Protein AF-A0A174V7H0-F1 (afdb_monomer_lite)

Structure (mmCIF, N/CA/C/O backbone):
data_AF-A0A174V7H0-F1
#
_entry.id   AF-A0A174V7H0-F1
#
loop_
_atom_site.group_PDB
_atom_site.id
_atom_site.type_symbol
_atom_site.label_atom_id
_atom_site.label_alt_id
_atom_site.label_comp_id
_atom_site.label_asym_id
_atom_site.label_entity_id
_atom_site.label_seq_id
_atom_site.pdbx_PDB_ins_code
_atom_site.Cartn_x
_atom_site.Cartn_y
_atom_site.Cartn_z
_atom_site.occupancy
_atom_site.B_iso_or_equiv
_atom_site.auth_seq_id
_atom_site.auth_comp_id
_atom_site.auth_asym_id
_atom_site.auth_atom_id
_atom_site.pdbx_PDB_model_num
ATOM 1 N N . MET A 1 1 ? -6.617 -5.269 -16.825 1.00 68.81 1 MET A N 1
ATOM 2 C CA . MET A 1 1 ? -5.584 -4.566 -17.617 1.00 68.81 1 MET A CA 1
ATOM 3 C C . MET A 1 1 ? -5.749 -4.791 -19.108 1.00 68.81 1 MET A C 1
ATOM 5 O O . MET A 1 1 ? -5.693 -3.821 -19.842 1.00 68.81 1 MET A O 1
ATOM 9 N N . GLU A 1 2 ? -6.042 -6.012 -19.553 1.00 74.38 2 GLU A N 1
ATOM 10 C CA . GLU A 1 2 ? -6.160 -6.377 -20.975 1.00 74.38 2 GLU A CA 1
ATOM 11 C C . GLU A 1 2 ? -7.088 -5.465 -21.798 1.00 74.38 2 GLU A C 1
ATOM 13 O O . GLU A 1 2 ? -6.639 -4.860 -22.762 1.00 74.38 2 GLU A O 1
ATOM 18 N N . ARG A 1 3 ? -8.325 -5.222 -21.339 1.00 80.81 3 ARG A N 1
ATOM 19 C CA . ARG A 1 3 ? -9.262 -4.295 -22.011 1.00 80.81 3 ARG A CA 1
ATOM 20 C C . ARG A 1 3 ? -8.776 -2.841 -22.080 1.00 80.81 3 ARG A C 1
ATOM 22 O O . ARG A 1 3 ? -9.069 -2.151 -23.046 1.00 80.81 3 ARG A O 1
ATOM 29 N N . ILE A 1 4 ? -8.060 -2.366 -21.057 1.00 77.00 4 ILE A N 1
ATOM 30 C CA . ILE A 1 4 ? -7.527 -0.992 -21.017 1.00 77.00 4 ILE A CA 1
ATOM 31 C C . ILE A 1 4 ? -6.339 -0.867 -21.975 1.00 77.00 4 ILE A C 1
ATOM 33 O O . ILE A 1 4 ? -6.246 0.111 -22.708 1.00 77.00 4 ILE A O 1
ATOM 37 N N . ASN A 1 5 ? -5.466 -1.876 -22.003 1.00 77.12 5 ASN A N 1
ATOM 38 C CA . ASN A 1 5 ? -4.340 -1.926 -22.932 1.00 77.12 5 ASN A CA 1
ATOM 39 C C . ASN A 1 5 ? -4.824 -2.024 -24.381 1.00 77.12 5 ASN A C 1
ATOM 41 O O . ASN A 1 5 ? -4.303 -1.318 -25.235 1.00 77.12 5 ASN A O 1
ATOM 45 N N . GLN A 1 6 ? -5.852 -2.838 -24.636 1.00 81.75 6 GLN A N 1
ATOM 46 C CA . GLN A 1 6 ? -6.473 -2.957 -25.950 1.00 81.75 6 GLN A CA 1
ATOM 47 C C . GLN A 1 6 ? -7.063 -1.617 -26.412 1.00 81.75 6 GLN A C 1
ATOM 49 O O . GLN A 1 6 ? -6.685 -1.118 -27.469 1.00 81.75 6 GLN A O 1
ATOM 54 N N . ALA A 1 7 ? -7.890 -0.972 -25.583 1.00 80.75 7 ALA A N 1
ATOM 55 C CA . ALA A 1 7 ? -8.445 0.346 -25.898 1.00 80.75 7 ALA A CA 1
ATOM 56 C C . ALA A 1 7 ? -7.354 1.415 -26.116 1.00 80.75 7 ALA A C 1
ATOM 58 O O . ALA A 1 7 ? -7.496 2.291 -26.967 1.00 80.75 7 ALA A O 1
ATOM 59 N N . GLY A 1 8 ? -6.248 1.336 -25.367 1.00 80.12 8 GLY A N 1
ATOM 60 C CA . GLY A 1 8 ? -5.087 2.206 -25.552 1.00 80.12 8 GLY A CA 1
ATOM 61 C C . GLY A 1 8 ? -4.305 1.926 -26.837 1.00 80.12 8 GLY A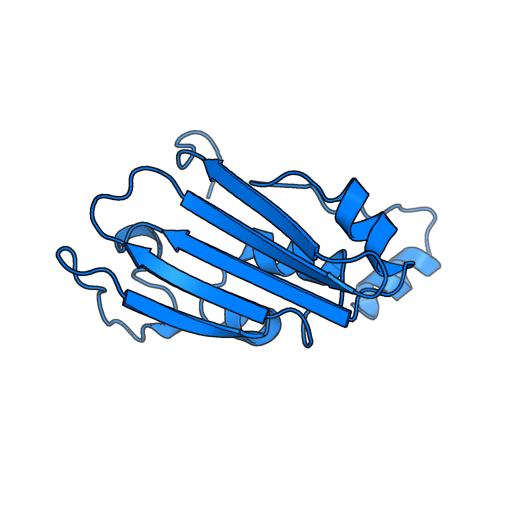 C 1
ATOM 62 O O . GLY A 1 8 ? -3.758 2.852 -27.415 1.00 80.12 8 GLY A O 1
ATOM 63 N N . SER A 1 9 ? -4.261 0.678 -27.311 1.00 79.31 9 SER A N 1
ATOM 64 C CA . SER A 1 9 ? -3.623 0.333 -28.592 1.00 79.31 9 SER A CA 1
ATOM 65 C C . SER A 1 9 ? -4.475 0.695 -29.811 1.00 79.31 9 SER A C 1
ATOM 67 O O . SER A 1 9 ? -3.938 0.927 -30.889 1.00 79.31 9 SER A O 1
ATOM 69 N N . GLU A 1 10 ? -5.795 0.760 -29.634 1.00 86.81 10 GLU A N 1
ATOM 70 C CA . GLU A 1 10 ? -6.776 1.063 -30.683 1.00 86.81 10 GLU A CA 1
ATOM 71 C C . GLU A 1 10 ? -7.103 2.569 -30.779 1.00 86.81 10 GLU A C 1
ATOM 73 O O . GLU A 1 10 ? -7.913 2.976 -31.611 1.00 86.81 10 GLU A O 1
ATOM 78 N N . SER A 1 11 ? -6.489 3.415 -29.944 1.00 85.00 11 SER A N 1
ATOM 79 C CA . SER A 1 11 ? -6.717 4.865 -29.925 1.00 85.00 11 SER A CA 1
ATOM 80 C C . SER A 1 11 ? -5.421 5.654 -29.712 1.00 85.00 11 SER A C 1
ATOM 82 O O . SER A 1 11 ? -4.430 5.128 -29.222 1.00 85.00 11 SER A O 1
ATOM 84 N N . GLU A 1 12 ? -5.422 6.954 -30.017 1.00 85.12 12 GLU A N 1
ATOM 85 C CA . GLU A 1 12 ? -4.318 7.864 -29.650 1.00 85.12 12 GLU A CA 1
ATOM 86 C C . GLU A 1 12 ? -4.402 8.341 -28.181 1.00 85.12 12 GLU A C 1
ATOM 88 O O . GLU A 1 12 ? -3.708 9.275 -27.764 1.00 85.12 12 GLU A O 1
ATOM 93 N N . ALA A 1 13 ? -5.278 7.731 -27.373 1.00 82.12 13 ALA A N 1
ATOM 94 C CA . ALA A 1 13 ? -5.516 8.146 -26.000 1.00 82.12 13 ALA A CA 1
ATOM 95 C C . ALA A 1 13 ? -4.353 7.748 -25.078 1.00 82.12 13 ALA A C 1
ATOM 97 O O . ALA A 1 13 ? -3.792 6.656 -25.159 1.00 82.12 13 ALA A O 1
ATOM 98 N N . LYS A 1 14 ? -4.019 8.631 -24.132 1.00 77.25 14 LYS A N 1
ATOM 99 C CA . LYS A 1 14 ? -2.983 8.387 -23.119 1.00 77.25 14 LYS A CA 1
ATOM 100 C C . LYS A 1 14 ? -3.621 8.125 -21.759 1.00 77.25 14 LYS A C 1
ATOM 102 O O . LYS A 1 14 ? -4.396 8.944 -21.269 1.00 77.25 14 LYS A O 1
ATOM 107 N N . LEU A 1 15 ? -3.255 7.009 -21.128 1.00 73.69 15 LEU A N 1
ATOM 108 C CA . LEU A 1 15 ? -3.637 6.702 -19.751 1.00 73.69 15 LEU A CA 1
ATOM 109 C C . LEU A 1 15 ? -2.639 7.332 -18.777 1.00 73.69 15 LEU A C 1
ATOM 111 O O . LEU A 1 15 ? -1.447 7.026 -18.809 1.00 73.69 15 LEU A O 1
ATOM 115 N N . TYR A 1 16 ? -3.147 8.160 -17.870 1.00 75.25 16 TYR A N 1
ATOM 116 C CA . TYR A 1 16 ? -2.366 8.734 -16.781 1.00 75.25 16 TYR A CA 1
ATOM 117 C C . TYR A 1 16 ? -2.851 8.172 -15.448 1.00 75.25 16 TYR A C 1
ATOM 119 O O . TYR A 1 16 ? -4.015 8.326 -15.086 1.00 75.25 16 TYR A O 1
ATOM 127 N N . VAL A 1 17 ? -1.945 7.539 -14.703 1.00 70.69 17 VAL A N 1
ATOM 128 C CA . VAL A 1 17 ? -2.184 7.181 -13.302 1.00 70.69 17 VAL A CA 1
ATOM 129 C C . VAL A 1 17 ? -1.777 8.383 -12.460 1.00 70.69 17 VAL A C 1
ATOM 131 O O . VAL A 1 17 ? -0.597 8.722 -12.390 1.00 70.69 17 VAL A O 1
ATOM 134 N N . ALA A 1 18 ? -2.757 9.064 -11.867 1.00 70.00 18 ALA A N 1
ATOM 135 C CA . ALA A 1 18 ? -2.487 10.172 -10.961 1.00 70.00 18 ALA A CA 1
ATOM 136 C C . ALA A 1 18 ? -1.818 9.659 -9.676 1.00 70.00 18 ALA A C 1
ATOM 138 O O . ALA A 1 18 ? -2.201 8.618 -9.140 1.00 70.00 18 ALA A O 1
ATOM 139 N N . SER A 1 19 ? -0.857 10.424 -9.157 1.00 68.94 19 SER A N 1
ATOM 140 C CA . SER A 1 19 ? -0.069 10.058 -7.972 1.00 68.94 19 SER A CA 1
ATOM 141 C C . SER A 1 19 ? -0.919 9.920 -6.699 1.00 68.94 19 SER A C 1
ATOM 143 O O . SER A 1 19 ? -0.580 9.173 -5.782 1.00 68.94 19 SER A O 1
ATOM 145 N N . GLY A 1 20 ? -2.064 10.610 -6.652 1.00 75.81 20 GLY A N 1
ATOM 146 C CA . GLY A 1 20 ? -3.000 10.550 -5.534 1.00 75.81 20 GLY A CA 1
ATOM 147 C C . GLY A 1 20 ? -2.376 11.067 -4.238 1.00 75.81 20 GLY A C 1
ATOM 148 O O . GLY A 1 20 ? -1.885 12.189 -4.186 1.00 75.81 20 GLY A O 1
ATOM 149 N N . ALA A 1 21 ? -2.417 10.248 -3.185 1.00 80.75 21 ALA A N 1
ATOM 150 C CA . ALA A 1 21 ? -1.957 10.611 -1.843 1.00 80.75 21 ALA A CA 1
ATOM 151 C C . ALA A 1 21 ? -0.438 10.447 -1.622 1.00 80.75 21 ALA A C 1
ATOM 153 O O . ALA A 1 21 ? 0.025 10.645 -0.501 1.00 80.75 21 ALA A O 1
ATOM 154 N N . ILE A 1 22 ? 0.333 10.072 -2.651 1.00 87.50 22 ILE A N 1
ATOM 155 C CA . ILE A 1 22 ? 1.790 9.882 -2.563 1.00 87.50 22 ILE A CA 1
ATOM 156 C C . ILE A 1 22 ? 2.525 10.545 -3.738 1.00 87.50 22 ILE A C 1
ATOM 158 O O . ILE A 1 22 ? 1.927 10.879 -4.760 1.00 87.50 22 ILE A O 1
ATOM 162 N N . GLY A 1 23 ? 3.842 10.700 -3.594 1.00 86.69 23 GLY A N 1
ATOM 163 C CA . GLY A 1 23 ? 4.773 11.030 -4.679 1.00 86.69 23 GLY A CA 1
ATOM 164 C C . GLY A 1 23 ? 5.647 9.833 -5.081 1.00 86.69 23 GLY A C 1
ATOM 165 O O . GLY A 1 23 ? 5.429 8.717 -4.616 1.00 86.69 23 GLY A O 1
ATOM 166 N N . GLY A 1 24 ? 6.651 10.069 -5.932 1.00 88.12 24 GLY A N 1
ATOM 167 C CA . GLY A 1 24 ? 7.676 9.069 -6.276 1.00 88.12 24 GLY A CA 1
ATOM 168 C C . GLY A 1 24 ? 7.333 8.125 -7.436 1.00 88.12 24 GLY A C 1
ATOM 169 O O . GLY A 1 24 ? 8.042 7.148 -7.665 1.00 88.12 24 GLY A O 1
ATOM 170 N N . PHE A 1 25 ? 6.255 8.391 -8.181 1.00 89.50 25 PHE A N 1
ATOM 171 C CA . PHE A 1 25 ? 5.866 7.588 -9.351 1.00 89.50 25 PHE A CA 1
ATOM 172 C C . PHE A 1 25 ? 6.859 7.678 -10.517 1.00 89.50 25 PHE A C 1
ATOM 174 O O . PHE A 1 25 ? 6.968 6.747 -11.312 1.00 89.50 25 PHE A O 1
ATOM 181 N N . ASP A 1 26 ? 7.579 8.787 -10.629 1.00 89.00 26 ASP A N 1
ATOM 182 C CA . ASP A 1 26 ? 8.716 8.956 -11.532 1.00 89.00 26 ASP A CA 1
ATOM 183 C C . ASP A 1 26 ? 9.824 7.939 -11.229 1.00 89.00 26 ASP A C 1
ATOM 185 O O . ASP A 1 26 ? 10.254 7.199 -12.116 1.00 89.00 26 ASP A O 1
ATOM 189 N N . LEU A 1 27 ? 10.202 7.832 -9.957 1.00 90.00 27 LEU A N 1
ATOM 190 C CA . LEU A 1 27 ? 11.193 6.888 -9.470 1.00 90.00 27 LEU A CA 1
ATOM 191 C C . LEU A 1 27 ? 10.713 5.441 -9.626 1.00 90.00 27 LEU A C 1
ATOM 193 O O . LEU A 1 27 ? 11.453 4.624 -10.165 1.00 90.00 27 LEU A O 1
ATOM 197 N N . MET A 1 28 ? 9.466 5.131 -9.247 1.00 91.94 28 MET A N 1
ATOM 198 C CA . MET A 1 28 ? 8.872 3.793 -9.418 1.00 91.94 28 MET A CA 1
ATOM 199 C C . MET A 1 28 ? 8.936 3.328 -10.875 1.00 91.94 28 MET A C 1
ATOM 201 O O . MET A 1 28 ? 9.325 2.195 -11.156 1.00 91.94 28 MET A O 1
ATOM 205 N N . ARG A 1 29 ? 8.608 4.226 -11.812 1.00 87.19 29 ARG A N 1
ATOM 206 C CA . ARG A 1 29 ? 8.687 3.944 -13.247 1.00 87.19 29 ARG A CA 1
ATOM 207 C C . ARG A 1 29 ? 10.121 3.725 -13.711 1.00 87.19 29 ARG A C 1
ATOM 209 O O . ARG A 1 29 ? 10.334 2.839 -14.530 1.00 87.19 29 ARG A O 1
ATOM 216 N N . ALA A 1 30 ? 11.079 4.504 -13.213 1.00 89.56 30 ALA A N 1
ATOM 217 C CA . ALA A 1 30 ? 12.486 4.334 -13.562 1.00 89.56 30 ALA A CA 1
ATOM 218 C C . ALA A 1 30 ? 13.010 2.969 -13.092 1.00 89.56 30 ALA A C 1
ATOM 220 O O . ALA A 1 30 ? 13.562 2.207 -13.886 1.00 89.56 30 ALA A O 1
ATOM 221 N N . VAL A 1 31 ? 12.767 2.618 -11.828 1.00 92.12 31 VAL A N 1
ATOM 222 C CA . VAL A 1 31 ? 13.299 1.380 -11.245 1.00 92.12 31 VAL A CA 1
ATOM 223 C C . VAL A 1 31 ? 12.607 0.122 -11.752 1.00 92.12 31 VAL A C 1
ATOM 225 O O . VAL A 1 31 ? 13.242 -0.927 -11.821 1.00 92.12 31 VAL A O 1
ATOM 228 N N . ARG A 1 32 ? 11.349 0.218 -12.204 1.00 88.69 32 ARG A N 1
ATOM 229 C CA . ARG A 1 32 ? 10.649 -0.893 -12.866 1.00 88.69 32 ARG A CA 1
ATOM 230 C C . ARG A 1 32 ? 11.443 -1.463 -14.047 1.00 88.69 32 ARG A C 1
ATOM 232 O O . ARG A 1 32 ? 11.424 -2.669 -14.257 1.00 88.69 32 ARG A O 1
ATOM 239 N N . PHE A 1 33 ? 12.132 -0.616 -14.814 1.00 86.31 33 PHE A N 1
ATOM 240 C CA . PHE A 1 33 ? 12.986 -1.053 -15.927 1.00 86.31 33 PHE A CA 1
ATOM 241 C C . PHE A 1 33 ? 14.442 -1.310 -15.510 1.00 86.31 33 PHE A C 1
ATOM 243 O O . PHE A 1 33 ? 15.216 -1.833 -16.304 1.00 86.31 33 PHE A O 1
ATOM 250 N N . GLY A 1 34 ? 14.813 -0.951 -14.279 1.00 84.31 34 GLY A N 1
ATOM 251 C CA . GLY A 1 34 ? 16.172 -1.026 -13.741 1.00 84.31 34 GLY A CA 1
ATOM 252 C C . GLY A 1 34 ? 16.428 -2.206 -12.799 1.00 84.31 34 GLY A C 1
ATOM 253 O O . GLY A 1 34 ? 17.300 -2.090 -11.946 1.00 84.31 34 GLY A O 1
ATOM 254 N N . GLY A 1 35 ? 15.666 -3.301 -12.903 1.00 90.81 35 GLY A N 1
ATOM 255 C CA . GLY A 1 35 ? 15.878 -4.503 -12.080 1.00 90.81 35 GLY A CA 1
ATOM 256 C C . GLY A 1 35 ? 15.129 -4.512 -10.744 1.00 90.81 35 GLY A C 1
ATOM 257 O O . GLY A 1 35 ? 15.645 -5.017 -9.751 1.00 90.81 35 GLY A O 1
ATOM 258 N N . LEU A 1 36 ? 13.922 -3.935 -10.683 1.00 96.06 36 LEU A N 1
ATOM 259 C CA . LEU A 1 36 ? 13.035 -4.065 -9.520 1.00 96.06 36 LEU A CA 1
ATOM 260 C C . LEU A 1 36 ? 12.659 -5.533 -9.285 1.00 96.06 36 LEU A C 1
ATOM 262 O O . LEU A 1 36 ? 11.997 -6.139 -10.124 1.00 96.06 36 LEU A O 1
ATOM 266 N N . GLY A 1 37 ? 13.052 -6.074 -8.132 1.00 95.75 37 GLY A N 1
ATOM 267 C CA . GLY A 1 37 ? 12.704 -7.433 -7.709 1.00 95.75 37 GLY A CA 1
ATOM 268 C C . GLY A 1 37 ? 11.590 -7.477 -6.665 1.00 95.75 37 GLY A C 1
ATOM 269 O O . GLY A 1 37 ? 10.934 -8.501 -6.513 1.00 95.75 37 GLY A O 1
ATOM 270 N N . ASP A 1 38 ? 11.371 -6.375 -5.945 1.00 97.06 38 ASP A N 1
ATOM 271 C CA . ASP A 1 38 ? 10.513 -6.354 -4.768 1.00 97.06 38 ASP A CA 1
ATOM 272 C C . ASP A 1 38 ? 9.800 -5.012 -4.580 1.00 97.06 38 ASP A C 1
ATOM 274 O O . ASP A 1 38 ? 10.438 -3.959 -4.623 1.00 97.06 38 ASP A O 1
ATOM 278 N N . ALA A 1 39 ? 8.492 -5.046 -4.318 1.00 97.62 39 ALA A N 1
ATOM 279 C CA . ALA A 1 39 ? 7.692 -3.856 -4.054 1.00 97.62 39 ALA A CA 1
ATOM 280 C C . ALA A 1 39 ? 6.688 -4.111 -2.921 1.00 97.62 39 ALA A C 1
ATOM 282 O O . ALA A 1 39 ? 5.835 -4.997 -3.014 1.00 97.62 39 ALA A O 1
ATOM 283 N N . GLU A 1 40 ? 6.768 -3.311 -1.858 1.00 98.38 40 GLU A N 1
ATOM 284 C CA . GLU A 1 40 ? 5.851 -3.363 -0.722 1.00 98.38 40 GLU A CA 1
ATOM 285 C C . GLU A 1 40 ? 5.332 -1.969 -0.371 1.00 98.38 40 GLU A C 1
ATOM 287 O O . GLU A 1 40 ? 6.084 -0.996 -0.349 1.00 98.38 40 GLU A O 1
ATOM 292 N N . ILE A 1 41 ? 4.045 -1.893 -0.048 1.00 97.75 41 ILE A N 1
ATOM 293 C CA . ILE A 1 41 ? 3.432 -0.731 0.584 1.00 97.75 41 ILE A CA 1
ATOM 294 C C . ILE A 1 41 ? 2.767 -1.139 1.893 1.00 97.75 41 ILE A C 1
ATOM 296 O O . ILE A 1 41 ? 1.908 -2.020 1.940 1.00 97.75 41 ILE A O 1
ATOM 300 N N . HIS A 1 42 ? 3.122 -0.448 2.964 1.00 98.31 42 HIS A N 1
ATOM 301 C CA . HIS A 1 42 ? 2.459 -0.523 4.251 1.00 98.31 42 HIS A CA 1
ATOM 302 C C . HIS A 1 42 ? 1.680 0.763 4.482 1.00 98.31 42 HIS A C 1
ATOM 304 O O . HIS A 1 42 ? 2.222 1.860 4.458 1.00 98.31 42 HIS A O 1
ATOM 310 N N . THR A 1 43 ? 0.370 0.629 4.649 1.00 96.44 43 THR A N 1
ATOM 311 C CA . THR A 1 43 ? -0.511 1.748 4.962 1.00 96.44 43 THR A CA 1
ATOM 312 C C . THR A 1 43 ? -1.001 1.641 6.398 1.00 96.44 43 THR A C 1
ATOM 314 O O . THR A 1 43 ? -1.606 0.635 6.764 1.00 96.44 43 THR A O 1
ATOM 317 N N . THR A 1 44 ? -0.810 2.692 7.186 1.00 97.12 44 THR A N 1
ATOM 318 C CA . THR A 1 44 ? -1.348 2.793 8.546 1.00 97.12 44 THR A CA 1
ATOM 319 C C . THR A 1 44 ? -2.437 3.855 8.572 1.00 97.12 44 THR A C 1
ATOM 321 O O . THR A 1 44 ? -2.233 4.981 8.109 1.00 97.12 44 THR A O 1
ATOM 324 N N . LYS A 1 45 ? -3.615 3.486 9.081 1.00 94.81 45 LYS A N 1
ATOM 325 C CA . LYS A 1 45 ? -4.775 4.377 9.200 1.00 94.81 45 LYS A CA 1
ATOM 326 C C . LYS A 1 45 ? -5.410 4.272 10.575 1.00 94.81 45 LYS A C 1
ATOM 328 O O . LYS A 1 45 ? -5.205 3.303 11.301 1.00 94.81 45 LYS A O 1
ATOM 333 N N . ASN A 1 46 ? -6.242 5.255 10.888 1.00 95.06 46 ASN A N 1
ATOM 334 C CA . ASN A 1 46 ? -7.133 5.192 12.034 1.00 95.06 46 ASN A CA 1
ATOM 335 C C . ASN A 1 46 ? -8.169 4.049 11.867 1.00 95.06 46 ASN A C 1
ATOM 337 O O . ASN A 1 46 ? -8.688 3.894 10.752 1.00 95.06 46 ASN A O 1
ATOM 341 N N . PRO A 1 47 ? -8.518 3.300 12.938 1.00 95.50 47 PRO A N 1
ATOM 342 C CA . PRO A 1 47 ? -9.548 2.255 12.922 1.00 95.50 47 PRO A CA 1
ATOM 343 C C . PRO A 1 47 ? -10.838 2.672 12.208 1.00 95.50 47 PRO A C 1
ATOM 345 O O . PRO A 1 47 ? -11.340 1.949 11.346 1.00 95.50 47 PRO A O 1
ATOM 348 N N . HIS A 1 48 ? -11.318 3.893 12.466 1.00 92.94 48 HIS A N 1
ATOM 349 C CA . HIS A 1 48 ? -12.558 4.406 11.884 1.00 92.94 48 HIS A CA 1
ATOM 350 C C . HIS A 1 48 ? -12.521 4.496 10.347 1.00 92.94 48 HIS A C 1
ATOM 352 O O . HIS A 1 48 ? -13.550 4.382 9.688 1.00 92.94 48 HIS A O 1
ATOM 358 N N . SER A 1 49 ? -11.337 4.666 9.746 1.00 91.19 49 SER A N 1
ATOM 359 C CA . SER A 1 49 ? -11.186 4.702 8.280 1.00 91.19 49 SER A CA 1
ATOM 360 C C . SER A 1 49 ? -11.229 3.314 7.631 1.00 91.19 49 SER A C 1
ATOM 362 O O . SER A 1 49 ? -11.400 3.205 6.414 1.00 91.19 49 SER A O 1
ATOM 364 N N . LEU A 1 50 ? -11.032 2.256 8.418 1.00 94.69 50 LEU A N 1
ATOM 365 C CA . LEU A 1 50 ? -10.994 0.869 7.959 1.00 94.69 50 LEU A CA 1
ATOM 366 C C . LEU A 1 50 ? -12.288 0.116 8.293 1.00 94.69 50 LEU A C 1
ATOM 368 O O . LEU A 1 50 ? -12.664 -0.777 7.536 1.00 94.69 50 LEU A O 1
ATOM 372 N N . ASN A 1 51 ? -12.978 0.491 9.376 1.00 94.69 51 ASN A N 1
ATOM 373 C CA . ASN A 1 51 ? -14.261 -0.091 9.768 1.00 94.69 51 ASN A CA 1
ATOM 374 C C . ASN A 1 51 ? -15.290 -0.029 8.622 1.00 94.69 51 ASN A C 1
ATOM 376 O O . ASN A 1 51 ? -15.361 0.936 7.860 1.00 94.69 51 ASN A O 1
ATOM 380 N N . GLY A 1 52 ? -16.072 -1.102 8.478 1.00 94.00 52 GLY A N 1
ATOM 381 C CA . GLY A 1 52 ? -17.014 -1.279 7.367 1.00 94.00 52 GLY A CA 1
ATOM 382 C C . GLY A 1 52 ? -16.381 -1.766 6.056 1.00 94.00 52 GLY A C 1
ATOM 383 O O . GLY A 1 52 ? -17.093 -1.933 5.065 1.00 94.00 52 GLY A O 1
ATOM 384 N N . ALA A 1 53 ? -15.066 -2.009 6.018 1.00 96.06 53 ALA A N 1
ATOM 385 C CA . ALA A 1 53 ? -14.439 -2.697 4.894 1.00 96.06 53 ALA A CA 1
ATOM 386 C C . ALA A 1 53 ? -14.931 -4.159 4.801 1.00 96.06 53 ALA A C 1
ATOM 388 O O . ALA A 1 53 ? -15.014 -4.824 5.836 1.00 96.06 53 ALA A O 1
ATOM 389 N N . PRO A 1 54 ? -15.196 -4.690 3.588 1.00 96.81 54 PRO A N 1
ATOM 390 C CA . PRO A 1 54 ? -15.627 -6.076 3.383 1.00 96.81 54 PRO A CA 1
ATOM 391 C C . PRO A 1 54 ? -14.769 -7.120 4.104 1.00 96.81 54 PRO A C 1
ATOM 393 O O . PRO A 1 54 ? -15.306 -8.073 4.654 1.00 96.81 54 PRO A O 1
ATOM 396 N N . TYR A 1 55 ? -13.448 -6.918 4.160 1.00 96.69 55 TYR A N 1
ATOM 397 C CA . TYR A 1 55 ? -12.522 -7.838 4.831 1.00 96.69 55 TYR A CA 1
ATOM 398 C C . TYR A 1 55 ? -12.792 -8.017 6.333 1.00 96.69 55 TYR A C 1
ATOM 400 O O . TYR A 1 55 ? -12.432 -9.041 6.906 1.00 96.69 55 TYR A O 1
ATOM 408 N N . LEU A 1 56 ? -13.394 -7.020 6.986 1.00 96.19 56 LEU A N 1
ATOM 409 C CA . LEU A 1 56 ? -13.663 -7.065 8.422 1.00 96.19 56 LEU A CA 1
ATOM 410 C C . LEU A 1 56 ? -14.943 -7.833 8.769 1.00 96.19 56 LEU A C 1
ATOM 412 O O . LEU A 1 56 ? -15.133 -8.158 9.937 1.00 96.19 56 LEU A O 1
ATOM 416 N N . ASP A 1 57 ? -15.805 -8.121 7.788 1.00 95.19 57 ASP A N 1
ATOM 417 C CA . ASP A 1 57 ? -17.042 -8.894 7.975 1.00 95.19 57 ASP A CA 1
ATOM 418 C C . ASP A 1 57 ? -17.896 -8.395 9.162 1.00 95.19 57 ASP A C 1
ATOM 420 O O . ASP A 1 57 ? -18.284 -9.135 10.063 1.00 95.19 57 ASP A O 1
ATOM 424 N N . GLY A 1 58 ? -18.098 -7.074 9.227 1.00 93.44 58 GLY A N 1
ATOM 425 C CA . GLY A 1 58 ? -18.871 -6.419 10.289 1.00 93.44 58 GLY A CA 1
ATOM 426 C C . GLY A 1 58 ? -18.158 -6.273 11.640 1.00 93.44 58 GLY A C 1
ATOM 427 O O . GLY A 1 58 ? -18.725 -5.667 12.546 1.00 93.44 58 GLY A O 1
ATOM 428 N N . LYS A 1 59 ? -16.925 -6.771 11.795 1.00 94.38 59 LYS A N 1
ATOM 429 C CA . LYS A 1 59 ? -16.121 -6.558 13.008 1.00 94.38 59 LYS A CA 1
ATOM 430 C C . LYS A 1 59 ? -15.551 -5.144 13.041 1.00 94.38 59 LYS A C 1
ATOM 432 O O . LYS A 1 59 ? -15.049 -4.639 12.037 1.00 94.38 59 LYS A O 1
ATOM 437 N N . GLU A 1 60 ? -15.570 -4.534 14.219 1.00 95.69 60 GLU A N 1
ATOM 438 C CA . GLU A 1 60 ? -14.917 -3.250 14.454 1.00 95.69 60 GLU A CA 1
ATOM 439 C C . GLU A 1 60 ? -13.495 -3.442 14.974 1.00 95.69 60 GLU A C 1
ATOM 441 O O . GLU A 1 60 ? -13.207 -4.327 15.783 1.00 95.69 60 GLU A O 1
ATOM 446 N N . LEU A 1 61 ? -12.595 -2.592 14.491 1.00 96.31 61 LEU A N 1
ATOM 447 C CA . LEU A 1 61 ? -11.214 -2.565 14.935 1.00 96.31 61 LEU A CA 1
ATOM 448 C C . LEU A 1 61 ? -11.099 -1.828 16.286 1.00 96.31 61 LEU A C 1
ATOM 450 O O . LEU A 1 61 ? -11.631 -0.726 16.413 1.00 96.31 61 LEU A O 1
ATOM 454 N N . PRO A 1 62 ? -10.377 -2.393 17.274 1.00 95.06 62 PRO A N 1
ATOM 455 C CA . PRO A 1 62 ? -10.054 -1.756 18.545 1.00 95.06 62 PRO A CA 1
ATOM 456 C C . PRO A 1 62 ? -9.565 -0.308 18.434 1.00 95.06 62 PRO A C 1
ATOM 458 O O . PRO A 1 62 ? -8.667 -0.003 17.652 1.00 95.06 62 PRO A O 1
ATOM 461 N N . GLU A 1 63 ? -10.076 0.556 19.314 1.00 95.19 63 GLU A N 1
ATOM 462 C CA . GLU A 1 63 ? -9.657 1.963 19.440 1.00 95.19 63 GLU A CA 1
ATOM 463 C C . GLU A 1 63 ? -8.550 2.197 20.485 1.00 95.19 63 GLU A C 1
ATOM 465 O O . GLU A 1 63 ? -8.199 3.333 20.787 1.00 95.19 63 GLU A O 1
ATOM 470 N N . HIS A 1 6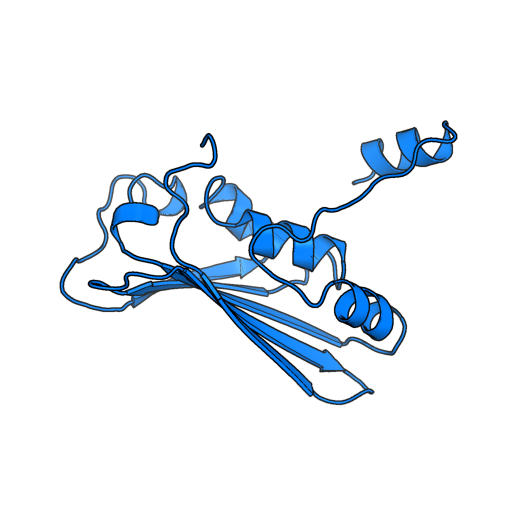4 ? -7.974 1.135 21.048 1.00 95.06 64 HIS A N 1
ATOM 471 C CA . HIS A 1 64 ? -6.956 1.223 22.106 1.00 95.06 64 HIS A CA 1
ATOM 472 C C . HIS A 1 64 ? -5.667 0.452 21.793 1.00 95.06 64 HIS A C 1
ATOM 474 O O . HIS A 1 64 ? -4.728 0.485 22.584 1.00 95.06 64 HIS A O 1
ATOM 480 N N . GLN A 1 65 ? -5.609 -0.253 20.659 1.00 93.75 65 GLN A N 1
ATOM 481 C CA . GLN A 1 65 ? -4.462 -1.069 20.283 1.00 93.75 65 GLN A CA 1
ATOM 482 C C . GLN A 1 65 ? -4.174 -0.984 18.782 1.00 93.75 65 GLN A C 1
ATOM 484 O O . GLN A 1 65 ? -5.078 -1.128 17.957 1.00 93.75 65 GLN A O 1
ATOM 489 N N . GLU A 1 66 ? -2.898 -0.798 18.434 1.00 96.62 66 GLU A N 1
ATOM 490 C CA . GLU A 1 66 ? -2.434 -0.937 17.054 1.00 96.62 66 GLU A CA 1
ATOM 491 C C . GLU A 1 66 ? -2.382 -2.411 16.634 1.00 96.62 66 GLU A C 1
ATOM 493 O O . GLU A 1 66 ? -1.918 -3.266 17.388 1.00 96.62 66 GLU A O 1
ATOM 498 N N . GLN A 1 67 ? -2.823 -2.714 15.412 1.00 97.31 67 GLN A N 1
ATOM 499 C CA . GLN A 1 67 ? -2.730 -4.065 14.862 1.00 97.31 67 GLN A CA 1
ATOM 500 C C . GLN A 1 67 ? -2.534 -4.078 13.347 1.00 97.31 67 GLN A C 1
ATOM 502 O O . GLN A 1 67 ? -3.061 -3.227 12.625 1.00 97.31 67 GLN A O 1
ATOM 507 N N . LEU A 1 68 ? -1.826 -5.100 12.861 1.00 98.12 68 LEU A N 1
ATOM 508 C CA . LEU A 1 68 ? -1.794 -5.441 11.443 1.00 98.12 68 LEU A CA 1
ATOM 509 C C . LEU A 1 68 ? -3.114 -6.126 11.077 1.00 98.12 68 LEU A C 1
ATOM 511 O O . LEU A 1 68 ? -3.403 -7.221 11.549 1.00 98.12 68 LEU A O 1
ATOM 515 N N . VAL A 1 69 ? -3.903 -5.477 10.230 1.00 97.62 69 VAL A N 1
ATOM 516 C CA . VAL A 1 69 ? -5.240 -5.936 9.830 1.00 97.62 69 VAL A CA 1
ATOM 517 C C . VAL A 1 69 ? -5.171 -6.821 8.591 1.00 97.62 69 VAL A C 1
ATOM 519 O O . VAL A 1 69 ? -5.928 -7.778 8.456 1.00 97.62 69 VAL A O 1
ATOM 522 N N . PHE A 1 70 ? -4.267 -6.499 7.669 1.00 98.38 70 PHE A N 1
ATOM 523 C CA . PHE A 1 70 ? -4.168 -7.181 6.387 1.00 98.38 70 PHE A CA 1
ATOM 524 C C . PHE A 1 70 ? -2.718 -7.307 5.932 1.00 98.38 70 PHE A C 1
ATOM 526 O O . PHE A 1 70 ? -1.921 -6.379 6.097 1.00 98.38 70 PHE A O 1
ATOM 533 N N . LYS A 1 71 ? -2.410 -8.440 5.297 1.00 98.38 71 LYS A N 1
ATOM 534 C CA . LYS A 1 71 ? -1.174 -8.680 4.556 1.00 98.38 71 LYS A CA 1
ATOM 535 C C . LYS A 1 71 ? -1.478 -9.584 3.362 1.00 98.38 71 LYS A C 1
ATOM 537 O O . LYS A 1 71 ? -1.976 -10.686 3.560 1.00 98.38 71 LYS A O 1
ATOM 542 N N . GLY A 1 72 ? -1.146 -9.135 2.159 1.00 98.25 72 GLY A N 1
ATOM 543 C CA . GLY A 1 72 ? -1.402 -9.875 0.921 1.00 98.25 72 GLY A CA 1
ATOM 544 C C . GLY A 1 72 ? -0.955 -9.098 -0.313 1.00 98.25 72 GLY A C 1
ATOM 545 O O . GLY A 1 72 ? -0.209 -8.125 -0.202 1.00 98.25 72 GLY A O 1
ATOM 546 N N . SER A 1 73 ? -1.409 -9.521 -1.484 1.00 98.38 73 SER A N 1
ATOM 547 C CA . SER A 1 73 ? -1.217 -8.818 -2.755 1.00 98.38 73 SER A CA 1
ATOM 548 C C . SER A 1 73 ? -2.110 -7.579 -2.868 1.00 98.38 73 SER A C 1
ATOM 550 O O . SER A 1 73 ? -3.123 -7.435 -2.174 1.00 98.38 73 SER A O 1
ATOM 552 N N . SER A 1 74 ? -1.780 -6.686 -3.801 1.00 97.06 74 SER A N 1
ATOM 553 C CA . SER A 1 74 ? -2.632 -5.540 -4.142 1.00 97.06 74 SER A CA 1
ATOM 554 C C . SER A 1 74 ? -4.006 -5.980 -4.674 1.00 97.06 74 SER A C 1
ATOM 556 O O . SER A 1 74 ? -5.018 -5.342 -4.373 1.00 97.06 74 SER A O 1
ATOM 558 N N . ARG A 1 75 ? -4.075 -7.121 -5.379 1.00 96.69 75 ARG A N 1
ATOM 559 C CA . ARG A 1 75 ? -5.335 -7.737 -5.827 1.00 96.69 75 ARG A CA 1
ATOM 560 C C . ARG A 1 75 ? -6.237 -8.155 -4.664 1.00 96.69 75 ARG A C 1
ATOM 562 O O . ARG A 1 75 ? -7.433 -7.875 -4.687 1.00 96.69 75 ARG A O 1
ATOM 569 N N . GLU A 1 76 ? -5.689 -8.822 -3.658 1.00 97.75 76 GLU A N 1
ATOM 570 C CA . GLU A 1 76 ? -6.460 -9.226 -2.476 1.00 97.75 76 GLU A CA 1
ATOM 571 C C . GLU A 1 76 ? -6.864 -8.002 -1.646 1.00 97.75 76 GLU A C 1
ATOM 573 O O . GLU A 1 76 ? -8.000 -7.900 -1.177 1.00 97.75 76 GLU A O 1
ATOM 578 N N . ALA A 1 77 ? -5.960 -7.026 -1.534 1.00 97.56 77 ALA A N 1
ATOM 579 C CA . ALA A 1 77 ? -6.199 -5.803 -0.786 1.00 97.56 77 ALA A CA 1
ATOM 580 C C . ALA A 1 77 ? -7.385 -5.004 -1.350 1.00 97.56 77 ALA A C 1
ATOM 582 O O . ALA A 1 77 ? -8.210 -4.525 -0.576 1.00 97.56 77 ALA A O 1
ATOM 583 N N . ILE A 1 78 ? -7.514 -4.872 -2.679 1.00 96.38 78 ILE A N 1
ATOM 584 C CA . ILE A 1 78 ? -8.634 -4.126 -3.286 1.00 96.38 78 ILE A CA 1
ATOM 585 C C . ILE A 1 78 ? -9.974 -4.843 -3.118 1.00 96.38 78 ILE A C 1
ATOM 587 O O . ILE A 1 78 ? -10.992 -4.176 -2.940 1.00 96.38 78 ILE A O 1
ATOM 591 N N . ALA A 1 79 ? -9.983 -6.178 -3.093 1.00 96.12 79 ALA A N 1
ATOM 592 C CA . ALA A 1 79 ? -11.191 -6.943 -2.793 1.00 96.12 79 ALA A CA 1
ATOM 593 C C . ALA A 1 79 ? -11.649 -6.724 -1.340 1.00 96.12 79 ALA A C 1
ATOM 595 O O . ALA A 1 79 ? -12.837 -6.530 -1.083 1.00 96.12 79 ALA A O 1
ATOM 596 N N . GLY A 1 80 ? -10.704 -6.705 -0.395 1.00 96.00 80 GLY A N 1
ATOM 597 C CA . GLY A 1 80 ? -10.996 -6.536 1.028 1.00 96.00 80 GLY A CA 1
ATOM 598 C C . GLY A 1 80 ? -11.246 -5.091 1.473 1.00 96.00 80 GLY A C 1
ATOM 599 O O . GLY A 1 80 ? -12.041 -4.852 2.381 1.00 96.00 80 GLY A O 1
ATOM 600 N N . PHE A 1 81 ? -10.582 -4.125 0.839 1.00 96.25 81 PHE A N 1
ATOM 601 C CA . PHE A 1 81 ? -10.510 -2.724 1.263 1.00 96.25 81 PHE A CA 1
ATOM 602 C C . PHE A 1 81 ? -10.684 -1.740 0.084 1.00 96.25 81 PHE A C 1
ATOM 604 O O . PHE A 1 81 ? -9.857 -0.838 -0.094 1.00 96.25 81 PHE A O 1
ATOM 611 N N . PRO A 1 82 ? -11.773 -1.829 -0.706 1.00 93.38 82 PRO A N 1
ATOM 612 C CA . PRO A 1 82 ? -11.925 -1.126 -1.986 1.00 93.38 82 PRO A CA 1
ATOM 613 C C . PRO A 1 82 ? -11.796 0.401 -1.902 1.00 93.38 82 PRO A C 1
ATOM 615 O O . PRO A 1 82 ? -11.328 1.039 -2.837 1.00 93.38 82 PRO A O 1
ATOM 618 N N . LYS A 1 83 ? -12.165 1.003 -0.765 1.00 89.31 83 LYS A N 1
ATOM 619 C CA . LYS A 1 83 ? -12.084 2.460 -0.541 1.00 89.31 83 LYS A CA 1
ATOM 620 C C . LYS A 1 83 ? -10.730 2.933 -0.003 1.00 89.31 83 LYS A C 1
ATOM 622 O O . LYS A 1 83 ? -10.511 4.129 0.154 1.00 89.31 83 LYS A O 1
ATOM 627 N N . ASN A 1 84 ? -9.834 2.009 0.343 1.00 89.81 84 ASN A N 1
ATOM 628 C CA . ASN A 1 84 ? -8.683 2.300 1.193 1.00 89.81 84 ASN A CA 1
ATOM 629 C C . ASN A 1 84 ? -7.324 2.052 0.538 1.00 89.81 84 ASN A C 1
ATOM 631 O O . ASN A 1 84 ? -6.332 2.560 1.065 1.00 89.81 84 ASN A O 1
ATOM 635 N N . VAL A 1 85 ? -7.274 1.340 -0.591 1.00 92.25 85 VAL A N 1
ATOM 636 C CA . VAL A 1 85 ? -6.021 0.841 -1.186 1.00 92.25 85 VAL A CA 1
ATOM 637 C C . VAL A 1 85 ? -5.693 1.42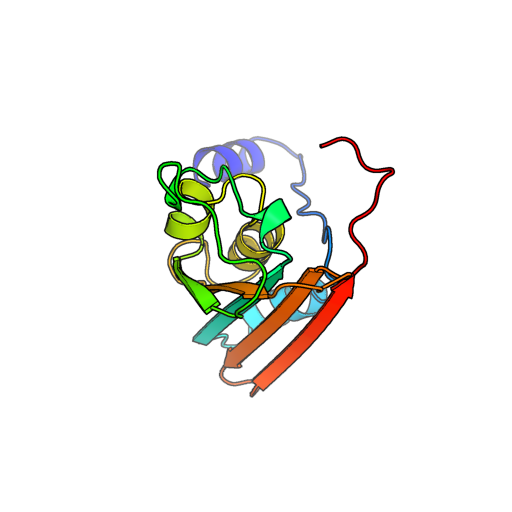9 -2.562 1.00 92.25 85 VAL A C 1
ATOM 639 O O . VAL A 1 85 ? -4.816 0.913 -3.246 1.00 92.25 85 VAL A O 1
ATOM 642 N N . ASN A 1 86 ? -6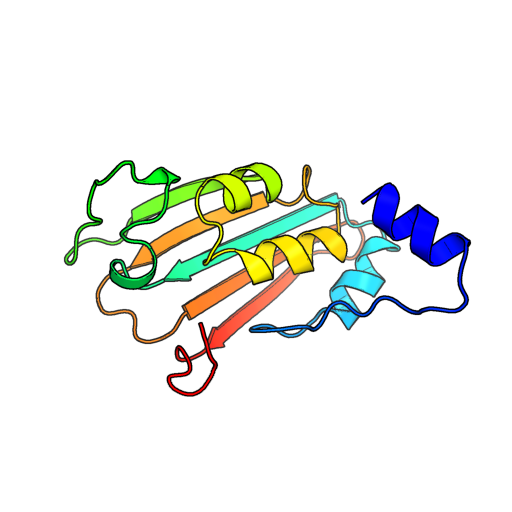.332 2.533 -2.965 1.00 89.50 86 ASN A N 1
ATOM 643 C CA . ASN A 1 86 ? -6.066 3.186 -4.259 1.00 89.50 86 ASN A CA 1
ATOM 644 C C . ASN A 1 86 ? -4.571 3.455 -4.485 1.00 89.50 86 ASN A C 1
ATOM 646 O O . ASN A 1 86 ? -4.058 3.213 -5.570 1.00 89.50 86 ASN A O 1
ATOM 650 N N . VAL A 1 87 ? -3.856 3.883 -3.439 1.00 90.94 87 VAL A N 1
ATOM 651 C CA . VAL A 1 87 ? -2.403 4.105 -3.487 1.00 90.94 87 VAL A CA 1
ATOM 652 C C . VAL A 1 87 ? -1.648 2.815 -3.814 1.00 90.94 87 VAL A C 1
ATOM 654 O O . VAL A 1 87 ? -0.768 2.818 -4.671 1.00 90.94 87 VAL A O 1
ATOM 657 N N . ALA A 1 88 ? -2.019 1.703 -3.177 1.00 93.25 88 ALA A N 1
ATOM 658 C CA . ALA A 1 88 ? -1.382 0.411 -3.399 1.00 93.25 88 ALA A CA 1
ATOM 659 C C . ALA A 1 88 ? -1.660 -0.146 -4.801 1.00 93.25 88 ALA A C 1
ATOM 661 O O . ALA A 1 88 ? -0.773 -0.731 -5.419 1.00 93.25 88 ALA A O 1
ATOM 662 N N . VAL A 1 89 ? -2.869 0.059 -5.331 1.00 92.88 89 VAL A N 1
ATOM 663 C CA . VAL A 1 89 ? -3.206 -0.339 -6.705 1.00 92.88 89 VAL A CA 1
ATOM 664 C C . VAL A 1 89 ? -2.451 0.522 -7.713 1.00 92.88 89 VAL A C 1
ATOM 666 O O . VAL A 1 89 ? -1.835 -0.020 -8.626 1.00 92.88 89 VAL A O 1
ATOM 669 N N . SER A 1 90 ? -2.417 1.844 -7.533 1.00 92.06 90 SER A N 1
ATOM 670 C CA . SER A 1 90 ? -1.655 2.738 -8.411 1.00 92.06 90 SER A CA 1
ATOM 671 C C . SER A 1 90 ? -0.164 2.396 -8.411 1.00 92.06 90 SER A C 1
ATOM 673 O O . SER A 1 90 ? 0.425 2.254 -9.482 1.00 92.06 90 SER A O 1
ATOM 675 N N . MET A 1 91 ? 0.439 2.195 -7.233 1.00 92.94 91 MET A N 1
ATOM 676 C CA . MET A 1 91 ? 1.835 1.759 -7.110 1.00 92.94 91 MET A CA 1
ATOM 677 C C . MET A 1 91 ? 2.064 0.431 -7.831 1.00 92.94 91 MET A C 1
ATOM 679 O O . MET A 1 91 ? 3.031 0.303 -8.580 1.00 92.94 91 MET A O 1
ATOM 683 N N . ALA A 1 92 ? 1.166 -0.539 -7.656 1.00 93.50 92 ALA A N 1
ATOM 684 C CA . ALA A 1 92 ? 1.269 -1.827 -8.323 1.00 93.50 92 ALA A CA 1
ATOM 685 C C . ALA A 1 92 ? 1.278 -1.684 -9.851 1.00 93.50 92 ALA A C 1
ATOM 687 O O . ALA A 1 92 ? 2.117 -2.278 -10.524 1.00 93.50 92 ALA A O 1
ATOM 688 N N . LEU A 1 93 ? 0.410 -0.834 -10.408 1.00 91.00 93 LEU A N 1
ATOM 689 C CA . LEU A 1 93 ? 0.386 -0.545 -11.846 1.00 91.00 93 LEU A CA 1
ATOM 690 C C . LEU A 1 93 ? 1.676 0.123 -12.349 1.00 91.00 93 LEU A C 1
ATOM 692 O O . LEU A 1 93 ? 2.055 -0.077 -13.501 1.00 91.00 93 LEU A O 1
ATOM 696 N N . ALA A 1 94 ? 2.353 0.897 -11.500 1.00 89.88 94 ALA A N 1
ATOM 697 C CA . ALA A 1 94 ? 3.614 1.557 -11.832 1.00 89.88 94 ALA A CA 1
ATOM 698 C C . ALA A 1 94 ? 4.863 0.687 -11.601 1.00 89.88 94 ALA A C 1
ATOM 700 O O . ALA A 1 94 ? 5.950 1.087 -12.015 1.00 89.88 94 ALA A O 1
ATOM 701 N N . THR A 1 95 ? 4.723 -0.477 -10.959 1.00 92.88 95 THR A N 1
ATOM 702 C CA . THR A 1 95 ? 5.836 -1.337 -10.528 1.00 92.88 95 THR A CA 1
ATOM 703 C C . THR A 1 95 ? 5.664 -2.777 -11.037 1.00 92.88 95 THR A C 1
ATOM 705 O O . THR A 1 95 ? 5.726 -3.005 -12.249 1.00 92.88 95 THR A O 1
ATOM 708 N N . LEU A 1 96 ? 5.462 -3.747 -10.137 1.00 94.31 96 LEU A N 1
ATOM 709 C CA . LEU A 1 96 ? 5.470 -5.189 -10.415 1.00 94.31 96 LEU A CA 1
ATOM 710 C C . LEU A 1 96 ? 4.103 -5.750 -10.837 1.00 94.31 96 LEU A C 1
ATOM 712 O O . LEU A 1 96 ? 3.990 -6.919 -11.185 1.00 94.31 96 LEU A O 1
ATOM 716 N N . GLY A 1 97 ? 3.056 -4.927 -10.844 1.00 93.62 97 GLY A N 1
ATOM 717 C CA . GLY A 1 97 ? 1.688 -5.370 -11.091 1.00 93.62 97 GLY A CA 1
ATOM 718 C C . GLY A 1 97 ? 0.952 -5.767 -9.811 1.00 93.62 97 GLY A C 1
ATOM 719 O O . GLY A 1 97 ? 1.517 -5.827 -8.718 1.00 93.62 97 GLY A O 1
ATOM 720 N N . VAL A 1 98 ? -0.359 -5.979 -9.946 1.00 95.12 98 VAL A N 1
ATOM 721 C CA . VAL A 1 98 ? -1.291 -6.138 -8.812 1.00 95.12 98 VAL A CA 1
ATOM 722 C C . VAL A 1 98 ? -1.139 -7.453 -8.048 1.00 95.12 98 VAL A C 1
ATOM 724 O O . VAL A 1 98 ? -1.577 -7.530 -6.902 1.00 95.12 98 VAL A O 1
ATOM 727 N N . ASP A 1 99 ? -0.529 -8.458 -8.670 1.00 96.38 99 ASP A N 1
ATOM 728 C CA . ASP A 1 99 ? -0.310 -9.781 -8.083 1.00 96.38 99 ASP A CA 1
ATOM 729 C C . ASP A 1 99 ? 0.968 -9.815 -7.230 1.00 96.38 99 ASP A C 1
ATOM 731 O O . ASP A 1 99 ? 0.938 -10.273 -6.092 1.00 96.38 99 ASP A O 1
ATOM 735 N N . GLU A 1 100 ? 2.055 -9.224 -7.729 1.00 96.94 100 GLU A N 1
ATOM 736 C CA . GLU A 1 100 ? 3.377 -9.270 -7.085 1.00 96.94 100 GLU A CA 1
ATOM 737 C C . GLU A 1 100 ? 3.615 -8.139 -6.071 1.00 96.94 100 GLU A C 1
ATOM 739 O O . GLU A 1 100 ? 4.474 -8.236 -5.195 1.00 96.94 100 GLU A O 1
ATOM 744 N N . THR A 1 101 ? 2.858 -7.040 -6.159 1.00 97.44 101 THR A N 1
ATOM 745 C CA . THR A 1 101 ? 3.009 -5.924 -5.212 1.00 97.44 101 THR A CA 1
ATOM 746 C C . THR A 1 101 ? 2.395 -6.285 -3.866 1.00 97.44 101 THR A C 1
ATOM 748 O O . THR A 1 101 ? 1.179 -6.482 -3.762 1.00 97.44 101 THR A O 1
ATOM 751 N N . ARG A 1 102 ? 3.220 -6.309 -2.815 1.00 98.44 102 ARG A N 1
ATOM 752 C CA . ARG A 1 102 ? 2.777 -6.622 -1.455 1.00 98.44 102 ARG A CA 1
ATOM 753 C C . ARG A 1 102 ? 2.157 -5.421 -0.765 1.00 98.44 102 ARG A C 1
ATOM 755 O O . ARG A 1 102 ? 2.663 -4.303 -0.833 1.00 98.44 102 ARG A O 1
ATOM 762 N N . VAL A 1 103 ? 1.091 -5.682 -0.026 1.00 98.50 103 VAL A N 1
ATOM 763 C CA . VAL A 1 103 ? 0.339 -4.691 0.732 1.00 98.50 103 VAL A CA 1
ATOM 764 C C . VAL A 1 103 ? 0.221 -5.138 2.180 1.00 98.50 103 VAL A C 1
ATOM 766 O O . VAL A 1 103 ? -0.155 -6.274 2.470 1.00 98.50 103 VAL A O 1
ATOM 769 N N . LYS A 1 104 ? 0.501 -4.213 3.093 1.00 98.62 104 LYS A N 1
ATOM 770 C CA . LYS A 1 104 ? 0.187 -4.313 4.519 1.00 98.62 104 LYS A CA 1
ATOM 771 C C . LYS A 1 104 ? -0.756 -3.183 4.899 1.00 98.62 104 LYS A C 1
ATOM 773 O O . LYS A 1 104 ? -0.572 -2.050 4.452 1.00 98.62 104 LYS A O 1
ATOM 778 N N . ILE A 1 105 ? -1.742 -3.470 5.741 1.00 98.31 105 ILE A N 1
ATOM 779 C CA . ILE A 1 105 ? -2.633 -2.449 6.300 1.00 98.31 105 ILE A CA 1
ATOM 780 C C . ILE A 1 105 ? -2.642 -2.597 7.813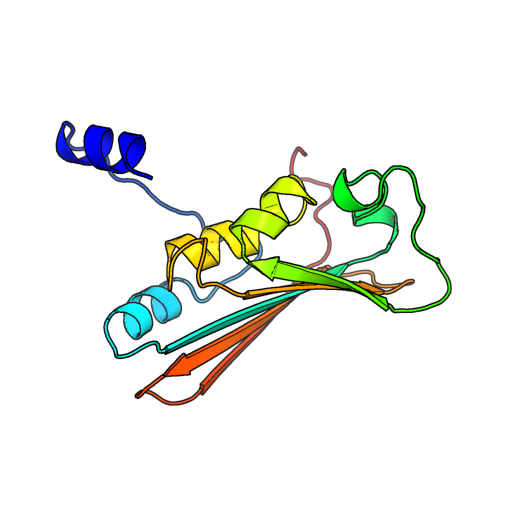 1.00 98.31 105 ILE A C 1
ATOM 782 O O . ILE A 1 105 ? -3.027 -3.650 8.319 1.00 98.31 105 ILE A O 1
ATOM 786 N N . SER A 1 106 ? -2.244 -1.543 8.521 1.00 98.25 106 SER A N 1
ATOM 787 C CA . SER A 1 106 ? -2.348 -1.461 9.976 1.00 98.25 106 SER A CA 1
ATOM 788 C C . SER A 1 106 ? -3.424 -0.469 10.398 1.00 98.25 106 SER A C 1
ATOM 790 O O . SER A 1 106 ? -3.630 0.571 9.769 1.00 98.25 106 SER A O 1
ATOM 792 N N . SER A 1 107 ? -4.081 -0.799 11.502 1.00 97.44 107 SER A N 1
ATOM 793 C CA . SER A 1 107 ? -4.999 0.072 12.221 1.00 97.44 107 SER A CA 1
ATOM 794 C C . SER A 1 107 ? -4.289 0.608 13.452 1.00 97.44 107 SER A C 1
ATOM 796 O O . SER A 1 107 ? -3.894 -0.192 14.292 1.00 97.44 107 SER A O 1
ATOM 798 N N . CYS A 1 108 ? -4.129 1.926 13.564 1.00 97.44 108 CYS A N 1
ATOM 799 C CA . CYS A 1 108 ? -3.470 2.593 14.687 1.00 97.44 108 CYS A CA 1
ATOM 800 C C . CYS A 1 108 ? -4.418 3.648 15.288 1.00 97.44 108 CYS A C 1
ATOM 802 O O . CYS A 1 108 ? -4.733 4.641 14.618 1.00 97.44 108 CYS A O 1
ATOM 804 N N . PRO A 1 109 ? -4.944 3.436 16.507 1.00 95.75 109 PRO A N 1
ATOM 805 C CA . PRO A 1 109 ? -5.824 4.403 17.157 1.00 95.75 109 PRO A CA 1
ATOM 806 C C . PRO A 1 109 ? -5.131 5.727 17.476 1.00 95.75 109 PRO A C 1
ATOM 808 O O . PRO A 1 109 ? -3.934 5.770 17.734 1.00 95.75 109 PRO A O 1
ATOM 811 N N . GLY A 1 110 ? -5.891 6.824 17.453 1.00 91.38 110 GLY A N 1
ATOM 812 C CA . GLY A 1 110 ? -5.357 8.173 17.683 1.00 91.38 110 GLY A CA 1
ATOM 813 C C . GLY A 1 110 ? -4.543 8.742 16.516 1.00 91.38 110 GLY A C 1
ATOM 814 O O . GLY A 1 110 ? -4.102 9.886 16.578 1.00 91.38 110 GLY A O 1
ATOM 815 N N . LEU A 1 111 ? -4.368 7.984 15.430 1.00 91.75 111 LEU A N 1
ATOM 816 C CA . LEU A 1 111 ? -3.645 8.457 14.261 1.00 91.75 111 LEU A CA 1
ATOM 817 C C . LEU A 1 111 ? -4.456 9.532 13.514 1.00 91.75 111 LEU A C 1
ATOM 819 O O . LEU A 1 111 ? -5.563 9.268 13.039 1.00 91.75 111 LEU A O 1
ATOM 823 N N . GLU A 1 112 ? -3.888 10.735 13.398 1.00 88.69 112 GLU A N 1
ATOM 824 C CA . GLU A 1 112 ? -4.496 11.885 12.703 1.00 88.69 112 GLU A CA 1
ATOM 825 C C . GLU A 1 112 ? -4.139 11.961 11.208 1.00 88.69 112 GLU A C 1
ATOM 827 O O . GLU A 1 112 ? -4.735 12.728 10.448 1.00 88.69 112 GLU A O 1
ATOM 832 N N . THR A 1 113 ? -3.139 11.194 10.773 1.00 90.62 113 THR A N 1
ATOM 833 C CA . THR A 1 113 ? -2.622 11.177 9.400 1.00 90.62 113 THR A CA 1
ATOM 834 C C . THR A 1 113 ? -2.665 9.771 8.827 1.00 90.62 113 THR A C 1
ATOM 836 O O . THR A 1 113 ? -2.366 8.801 9.504 1.00 90.62 113 THR A O 1
ATOM 839 N N . ASN A 1 114 ? -2.985 9.628 7.546 1.00 91.50 114 ASN A N 1
ATOM 840 C CA . ASN A 1 114 ? -2.725 8.369 6.859 1.00 91.50 114 ASN A CA 1
ATOM 841 C C . ASN A 1 114 ? -1.235 8.306 6.536 1.00 91.50 114 ASN A C 1
ATOM 843 O O . ASN A 1 114 ? -0.693 9.247 5.949 1.00 91.50 114 ASN A O 1
ATOM 847 N N . ILE A 1 115 ? -0.590 7.205 6.910 1.00 95.19 115 ILE A N 1
ATOM 848 C CA . ILE A 1 115 ? 0.826 6.973 6.630 1.00 95.19 115 ILE A CA 1
ATOM 849 C C . ILE A 1 115 ? 0.931 5.89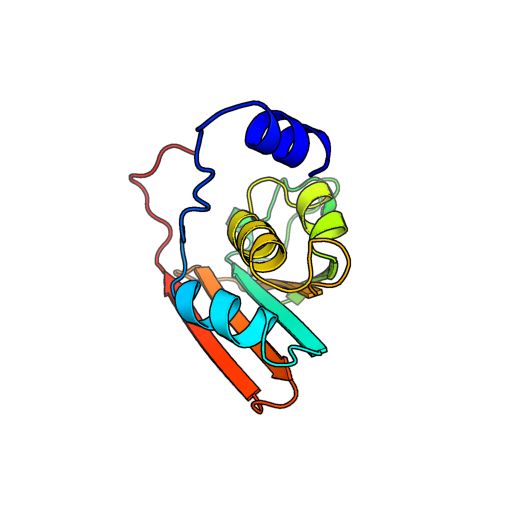8 5.553 1.00 95.19 115 ILE A C 1
ATOM 851 O O . ILE A 1 115 ? 0.307 4.845 5.666 1.00 95.19 115 ILE A O 1
ATOM 855 N N . HIS A 1 116 ? 1.719 6.172 4.520 1.00 95.94 116 HIS A N 1
ATOM 856 C CA . HIS A 1 116 ? 2.118 5.220 3.494 1.00 95.94 116 HIS A CA 1
ATOM 857 C C . HIS A 1 116 ? 3.635 5.064 3.536 1.00 95.94 116 HIS A C 1
ATOM 859 O O . HIS A 1 116 ? 4.366 6.013 3.258 1.00 95.94 116 HIS A O 1
ATOM 865 N N . ASP A 1 117 ? 4.087 3.868 3.878 1.00 97.31 117 ASP A N 1
ATOM 866 C CA . ASP A 1 117 ? 5.476 3.442 3.853 1.00 97.31 117 ASP A CA 1
ATOM 867 C C . ASP A 1 117 ? 5.680 2.529 2.650 1.00 97.31 117 ASP A C 1
ATOM 869 O O . ASP A 1 117 ? 5.072 1.466 2.550 1.00 97.31 117 ASP A O 1
ATOM 873 N N . ILE A 1 118 ? 6.503 2.960 1.705 1.00 97.19 118 ILE A N 1
ATOM 874 C CA . ILE A 1 118 ? 6.770 2.247 0.461 1.00 97.19 118 ILE A CA 1
ATOM 875 C C . ILE A 1 118 ? 8.216 1.805 0.469 1.00 97.19 118 ILE A C 1
ATOM 877 O O . ILE A 1 118 ? 9.108 2.615 0.719 1.00 97.19 118 ILE A O 1
ATOM 881 N N . ARG A 1 119 ? 8.442 0.539 0.135 1.00 97.88 119 ARG A N 1
ATOM 882 C CA . ARG A 1 119 ? 9.771 -0.036 -0.011 1.00 97.88 119 ARG A CA 1
ATOM 883 C C . ARG A 1 119 ? 9.899 -0.732 -1.355 1.00 97.88 119 ARG A C 1
ATOM 885 O O . ARG A 1 119 ? 9.087 -1.587 -1.702 1.00 97.88 119 ARG A O 1
ATOM 892 N N . LEU A 1 120 ? 10.935 -0.360 -2.093 1.00 97.38 120 LEU A N 1
ATOM 893 C CA . LEU A 1 120 ? 11.310 -0.949 -3.373 1.00 97.38 120 LEU A CA 1
ATOM 894 C C . LEU A 1 120 ? 12.717 -1.523 -3.230 1.00 97.38 120 LEU A C 1
ATOM 896 O O . LEU A 1 120 ? 13.606 -0.816 -2.755 1.00 97.38 120 LEU A O 1
ATOM 900 N N . ASN A 1 121 ? 12.932 -2.772 -3.637 1.00 97.50 121 ASN A N 1
ATOM 901 C CA . ASN A 1 121 ? 14.266 -3.374 -3.659 1.00 97.50 121 ASN A CA 1
ATOM 902 C C . ASN A 1 121 ? 14.559 -3.990 -5.030 1.00 97.50 121 ASN A C 1
ATOM 904 O O . ASN A 1 121 ? 13.684 -4.582 -5.667 1.00 97.50 121 ASN A O 1
ATOM 908 N N . GLY A 1 122 ? 15.803 -3.868 -5.474 1.00 96.25 122 GLY A N 1
ATOM 909 C CA . GLY A 1 122 ? 16.273 -4.429 -6.733 1.00 96.25 122 GLY A CA 1
ATOM 910 C C . GLY A 1 122 ? 17.773 -4.241 -6.907 1.00 96.25 122 GLY A C 1
ATOM 911 O O . GLY A 1 122 ? 18.476 -3.889 -5.959 1.00 96.25 122 GLY A O 1
ATOM 912 N N . ASP A 1 123 ? 18.256 -4.419 -8.132 1.00 95.44 123 ASP A N 1
ATOM 913 C CA . ASP A 1 123 ? 19.687 -4.302 -8.458 1.00 95.44 123 ASP A CA 1
ATOM 914 C C . ASP A 1 123 ? 20.238 -2.882 -8.228 1.00 95.44 123 ASP A C 1
ATOM 916 O O . ASP A 1 123 ? 21.424 -2.686 -7.971 1.00 95.44 123 ASP A O 1
ATOM 920 N N . PHE A 1 124 ? 19.357 -1.879 -8.258 1.00 92.31 124 PHE A N 1
ATOM 921 C CA . PHE A 1 124 ? 19.655 -0.485 -7.920 1.00 92.31 124 PHE A CA 1
ATOM 922 C C . PHE A 1 124 ? 19.800 -0.230 -6.406 1.00 92.31 124 PHE A C 1
ATOM 924 O O . PHE A 1 124 ? 20.082 0.898 -6.002 1.00 92.31 124 PHE A O 1
ATOM 931 N N . GLY A 1 125 ? 19.574 -1.240 -5.562 1.00 94.75 125 GLY A N 1
ATOM 932 C CA . GLY A 1 125 ? 19.552 -1.130 -4.105 1.00 94.75 125 GLY A CA 1
ATOM 933 C C . GLY A 1 125 ? 18.138 -1.017 -3.530 1.00 94.75 125 GLY A C 1
ATOM 934 O O . GLY A 1 125 ? 17.190 -1.624 -4.031 1.00 94.75 125 GLY A O 1
ATOM 935 N N . THR A 1 126 ? 17.999 -0.254 -2.443 1.00 96.25 126 THR A N 1
ATOM 936 C CA . THR A 1 126 ? 16.742 -0.096 -1.696 1.00 96.25 126 THR A CA 1
ATOM 937 C C . THR A 1 126 ? 16.290 1.355 -1.724 1.00 96.25 126 THR A C 1
ATOM 939 O O . THR A 1 126 ? 17.083 2.265 -1.490 1.00 96.25 126 THR A O 1
ATOM 942 N N . ILE A 1 127 ? 14.999 1.563 -1.968 1.00 95.94 127 ILE A N 1
ATOM 943 C CA . ILE A 1 127 ? 14.361 2.875 -1.912 1.00 95.94 127 ILE A CA 1
ATOM 944 C C . ILE A 1 127 ? 13.201 2.804 -0.933 1.00 95.94 127 ILE A C 1
ATOM 946 O O . ILE A 1 127 ? 12.343 1.927 -1.038 1.00 95.94 127 ILE A O 1
ATOM 950 N N . GLU A 1 128 ? 13.179 3.748 0.002 1.00 96.88 128 GLU A N 1
ATOM 951 C CA . GLU A 1 128 ? 12.132 3.884 1.005 1.00 96.88 128 GLU A CA 1
ATOM 952 C C . GLU A 1 128 ? 11.492 5.267 0.889 1.00 96.88 128 GLU A C 1
ATOM 954 O O . GLU A 1 128 ? 12.176 6.291 0.880 1.00 96.88 128 GLU A O 1
ATOM 959 N N . ILE A 1 129 ? 10.166 5.298 0.770 1.00 95.44 129 ILE A N 1
ATOM 960 C CA . ILE A 1 129 ? 9.377 6.528 0.696 1.00 95.44 129 ILE A CA 1
ATOM 961 C C . ILE A 1 129 ? 8.323 6.464 1.796 1.00 95.44 129 ILE A C 1
ATOM 963 O O . ILE A 1 129 ? 7.458 5.592 1.772 1.00 95.44 129 ILE A O 1
ATOM 967 N N . LYS A 1 130 ? 8.365 7.413 2.733 1.00 96.19 130 LYS A N 1
ATOM 968 C CA . LYS A 1 130 ? 7.325 7.598 3.750 1.00 96.19 130 LYS A CA 1
ATOM 969 C C . LYS A 1 130 ? 6.537 8.865 3.444 1.00 96.19 130 LYS A C 1
ATOM 971 O O . LYS A 1 130 ? 7.111 9.946 3.331 1.00 96.19 130 LYS A O 1
ATOM 976 N N . VAL A 1 131 ? 5.218 8.741 3.355 1.00 94.19 131 VAL A N 1
ATOM 977 C CA . VAL A 1 131 ? 4.301 9.870 3.170 1.00 94.19 131 VAL A CA 1
ATOM 978 C C . VAL A 1 131 ? 3.265 9.852 4.285 1.00 94.19 131 VAL A C 1
ATOM 980 O O . VAL A 1 131 ? 2.556 8.866 4.448 1.00 94.19 131 VAL A O 1
ATOM 983 N N . ALA A 1 132 ? 3.161 10.944 5.040 1.00 93.69 132 ALA A N 1
ATOM 984 C CA . ALA A 1 132 ? 2.136 11.131 6.062 1.00 93.69 132 ALA A CA 1
ATOM 985 C C . ALA A 1 132 ? 1.234 12.302 5.661 1.00 93.69 132 ALA A C 1
ATOM 987 O O . ALA A 1 132 ? 1.687 13.445 5.605 1.00 93.69 132 ALA A O 1
ATOM 988 N N . VAL A 1 133 ? -0.035 12.023 5.363 1.00 86.75 133 VAL A N 1
ATOM 989 C CA . VAL A 1 133 ? -0.990 13.027 4.868 1.00 86.75 133 VAL A CA 1
ATOM 990 C C . VAL A 1 133 ? -2.213 13.055 5.767 1.00 86.75 133 VAL A C 1
ATOM 992 O O . VAL A 1 133 ? -2.791 12.015 6.081 1.00 86.75 133 VAL A O 1
ATOM 995 N N . LYS A 1 134 ? -2.647 14.252 6.168 1.00 84.38 134 LYS A N 1
ATOM 996 C CA . LYS A 1 134 ? -3.935 14.404 6.854 1.00 84.38 134 LYS A CA 1
ATOM 997 C C . LYS A 1 134 ? -5.068 14.005 5.900 1.00 84.38 134 LYS A C 1
ATOM 999 O O . LYS A 1 134 ? -5.055 14.452 4.751 1.00 84.38 134 LYS A O 1
ATOM 1004 N N . PRO A 1 135 ? -6.050 13.195 6.333 1.00 68.25 135 PRO A N 1
ATOM 1005 C CA . PRO A 1 135 ? -7.231 12.920 5.526 1.00 68.25 135 PRO A CA 1
ATOM 1006 C C . PRO A 1 135 ? -7.897 14.244 5.136 1.00 68.25 135 PRO A C 1
ATOM 1008 O O . PRO A 1 135 ? -8.286 15.028 5.999 1.00 68.25 135 PRO A O 1
ATOM 1011 N N . SER A 1 136 ? -7.982 14.527 3.837 1.00 61.06 136 SER A N 1
ATOM 1012 C CA . SER A 1 136 ? -8.640 15.745 3.364 1.00 61.06 136 SER A CA 1
ATOM 1013 C C . SER A 1 136 ? -10.140 15.653 3.633 1.00 61.06 136 SER A C 1
ATOM 1015 O O . SER A 1 136 ? -10.784 14.682 3.238 1.00 61.06 136 SER A O 1
ATOM 1017 N N . THR A 1 137 ? -10.708 16.677 4.266 1.00 55.00 137 THR A N 1
ATOM 1018 C CA . THR A 1 137 ? -12.160 16.846 4.426 1.00 55.00 137 THR A CA 1
ATOM 1019 C C . THR A 1 137 ? -12.829 17.423 3.172 1.00 55.00 137 THR A C 1
ATOM 1021 O O . THR A 1 137 ? -14.053 17.476 3.112 1.00 55.00 137 THR A O 1
ATOM 1024 N N . ALA A 1 138 ? -12.043 17.848 2.174 1.00 48.56 138 ALA A N 1
ATOM 1025 C CA . ALA A 1 138 ? -12.506 18.596 1.003 1.00 48.56 138 ALA A CA 1
ATOM 1026 C C . ALA A 1 138 ? -12.552 17.778 -0.304 1.00 48.56 138 ALA A C 1
ATOM 1028 O O . ALA A 1 138 ? -13.036 18.282 -1.315 1.00 48.56 138 ALA A O 1
ATOM 1029 N N . LEU A 1 139 ? -12.052 16.536 -0.312 1.00 41.38 139 LEU A N 1
ATOM 1030 C CA . LEU A 1 139 ? -12.150 15.655 -1.481 1.00 41.38 139 LEU A CA 1
ATOM 1031 C C . LEU A 1 139 ? -13.444 14.824 -1.398 1.00 41.38 139 LEU A C 1
ATOM 1033 O O . LEU A 1 139 ? -13.670 14.190 -0.364 1.00 41.38 139 LEU A O 1
ATOM 1037 N N . PRO A 1 140 ? -14.295 14.804 -2.444 1.00 40.03 140 PRO A N 1
ATOM 1038 C CA . PRO A 1 140 ? -15.470 13.935 -2.463 1.00 40.03 140 PRO A CA 1
ATOM 1039 C C . PRO A 1 140 ? -15.042 12.461 -2.344 1.00 40.03 140 PRO A C 1
ATOM 1041 O O . PRO A 1 140 ? -14.042 12.056 -2.940 1.00 40.03 140 PRO A O 1
ATOM 1044 N N . LYS A 1 141 ? -15.769 11.699 -1.516 1.00 43.62 141 LYS A N 1
ATOM 1045 C CA . LYS A 1 141 ? -15.521 10.275 -1.227 1.00 43.62 141 LYS A CA 1
ATOM 1046 C C . LYS A 1 141 ? -16.059 9.355 -2.314 1.00 43.62 141 LYS A C 1
ATOM 1048 O O . LYS A 1 141 ? -17.126 9.683 -2.875 1.00 43.62 141 LYS A O 1
#

InterPro domains:
  IPR002811 Aspartate dehydrogenase [PF01958] (65-141)

Sequence (141 aa):
MERINQAGSESEAKLYVASGAIGGFDLMRAVRFGGLGDAEIHTTKNPHSLNGAPYLDGKELPEHQEQLVFKGSSREAIAGFPKNVNVAVSMALATLGVDETRVKISSCPGLETNIHDIRLNGDFGTIEIKVAVKPSTALPK

Secondary structure (DSSP, 8-state):
-HHHHHHHHSSS-------TT---HHHHHHHHHTTEEEEEEEEEE-HHHHTT-GGGTTPPP-SS--EEEEEEEHHHHHHH-TTT-HHHHHHHHHTT-TTTSEEEEEE-TT--SEEEEEEEEETTEEEEEEEEEPPPSSS--

Radius of gyration: 15.96 Å; chains: 1; bounding box: 39×28×53 Å

Foldseek 3Di:
DVVVVVVVVVDVDDDDLDQPQDDCLVVLLVVQVVFWPAKEKEKEDAQVLQQPFQLCVNDGDDQPDKDWSDKAFQVVCCNRRVPPCSNQQSSQVSHVHRHRHIYIYMHDHPQQWIWMWMWIAGPVGIDIDIGTHGPDPPDDD

pLDDT: mean 89.69, std 11.44, range [40.03, 98.62]

Organism: NCBI:txid1531